Protein AF-A0A3D4R4S9-F1 (afdb_monomer_lite)

Radius of gyration: 10.7 Å; chains: 1; bounding box: 25×13×30 Å

Secondary structure (DSSP, 8-state):
-----EE-----TT---HHHHHHHHHHTT-SEE-

Structure (mmCIF, N/CA/C/O backbone):
data_AF-A0A3D4R4S9-F1
#
_entry.id   AF-A0A3D4R4S9-F1
#
loop_
_atom_site.group_PDB
_atom_site.id
_atom_site.type_symbol
_atom_site.label_atom_id
_atom_site.label_alt_id
_atom_site.label_comp_id
_atom_site.label_asym_id
_atom_site.label_entity_id
_atom_site.label_seq_id
_atom_site.pdbx_PDB_ins_code
_atom_site.Cartn_x
_atom_site.Cartn_y
_atom_site.Cartn_z
_atom_site.occupancy
_atom_site.B_iso_or_equiv
_atom_site.auth_seq_id
_atom_site.auth_comp_id
_atom_site.auth_asym_id
_atom_site.auth_atom_id
_atom_site.pdbx_PDB_model_num
ATOM 1 N N . MET A 1 1 ? -15.667 5.406 19.555 1.00 56.03 1 MET A N 1
ATOM 2 C CA . MET A 1 1 ? -14.823 4.402 18.870 1.00 56.03 1 MET A CA 1
ATOM 3 C C . MET A 1 1 ? -14.277 5.058 17.615 1.00 56.03 1 MET A C 1
ATOM 5 O O . MET A 1 1 ? -15.091 5.559 16.849 1.00 56.03 1 MET A O 1
ATOM 9 N N . ALA A 1 2 ? -12.959 5.109 17.414 1.00 74.19 2 ALA A N 1
ATOM 10 C CA . ALA A 1 2 ? -12.422 5.477 16.103 1.00 74.19 2 ALA A CA 1
ATOM 11 C C . ALA A 1 2 ? -12.869 4.423 15.073 1.00 74.19 2 ALA A C 1
ATOM 13 O O . ALA A 1 2 ? -12.960 3.237 15.403 1.00 74.19 2 ALA A O 1
ATOM 14 N N . THR A 1 3 ? -13.230 4.852 13.865 1.00 85.44 3 THR A N 1
ATOM 15 C CA . THR A 1 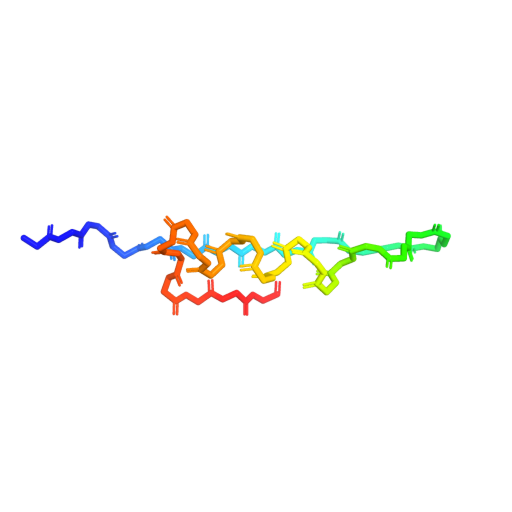3 ? -13.599 3.946 12.769 1.00 85.44 3 THR A CA 1
ATOM 16 C C . THR A 1 3 ? -12.416 3.057 12.422 1.00 85.44 3 THR A C 1
ATOM 18 O O . THR A 1 3 ? -11.317 3.579 12.265 1.00 85.44 3 THR A O 1
ATOM 21 N 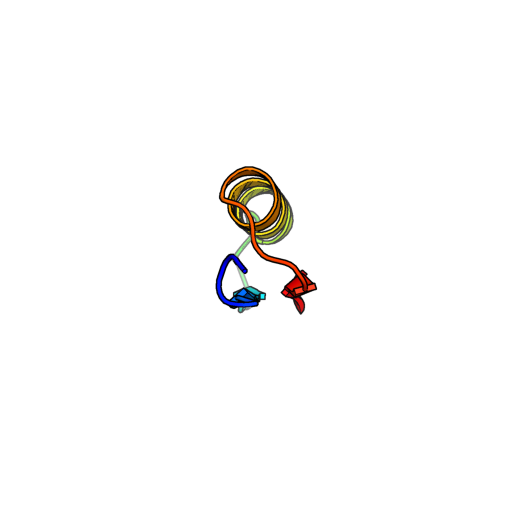N . ARG A 1 4 ? -12.636 1.744 12.271 1.00 89.56 4 ARG A N 1
ATOM 22 C CA . ARG A 1 4 ? -11.552 0.847 11.861 1.00 89.56 4 ARG A CA 1
ATOM 23 C C . ARG A 1 4 ? -11.245 1.026 10.378 1.00 89.56 4 ARG A C 1
ATOM 25 O O . ARG A 1 4 ? -12.096 0.704 9.547 1.00 89.56 4 ARG A O 1
ATOM 32 N N . VAL A 1 5 ? -10.056 1.518 10.052 1.00 93.25 5 VAL A N 1
ATOM 33 C CA . VAL A 1 5 ? -9.626 1.806 8.678 1.00 93.25 5 VAL A CA 1
ATOM 34 C C . VAL A 1 5 ? -8.683 0.706 8.207 1.00 93.25 5 VAL A C 1
ATOM 36 O O . VAL A 1 5 ? -7.722 0.358 8.887 1.00 93.25 5 VAL A O 1
ATOM 39 N N . LYS A 1 6 ? -8.956 0.151 7.025 1.00 96.00 6 LYS A N 1
ATOM 40 C CA . LYS A 1 6 ? -8.075 -0.810 6.352 1.00 96.00 6 LYS A CA 1
ATOM 41 C C . LYS A 1 6 ? -7.443 -0.142 5.138 1.00 96.00 6 LYS A C 1
ATOM 43 O O . LYS A 1 6 ? -8.138 0.578 4.423 1.00 96.00 6 LYS A O 1
ATOM 48 N N . ALA A 1 7 ? -6.163 -0.400 4.908 1.00 96.62 7 ALA A N 1
ATOM 49 C CA . ALA A 1 7 ? -5.416 0.082 3.754 1.00 96.62 7 ALA A CA 1
ATOM 50 C C . ALA A 1 7 ? -4.908 -1.106 2.928 1.00 96.62 7 ALA A C 1
ATOM 52 O O . ALA A 1 7 ? -4.580 -2.146 3.490 1.00 96.62 7 ALA A O 1
ATOM 53 N N . ILE A 1 8 ? -4.847 -0.943 1.608 1.00 97.56 8 ILE A N 1
ATOM 54 C CA . ILE A 1 8 ? -4.183 -1.889 0.706 1.00 97.56 8 ILE A CA 1
ATOM 55 C C . ILE A 1 8 ? -3.086 -1.115 -0.008 1.00 97.56 8 ILE A C 1
ATOM 57 O O . ILE A 1 8 ? -3.376 -0.082 -0.620 1.00 97.56 8 ILE A O 1
ATOM 61 N N . VAL A 1 9 ? -1.848 -1.592 0.064 1.00 97.50 9 VAL A N 1
ATOM 62 C CA . VAL A 1 9 ? -0.737 -1.006 -0.685 1.00 97.50 9 VAL A CA 1
ATOM 63 C C . VAL A 1 9 ? -0.519 -1.815 -1.950 1.00 97.50 9 VAL A C 1
ATOM 65 O O . VAL A 1 9 ? 0.015 -2.918 -1.941 1.00 97.50 9 VAL A O 1
ATOM 68 N N . LEU A 1 10 ? -0.944 -1.240 -3.070 1.00 97.62 10 LEU A N 1
ATOM 69 C CA . LEU A 1 10 ? -0.728 -1.840 -4.376 1.00 97.62 10 LEU A CA 1
ATOM 70 C C . LEU A 1 10 ? 0.722 -1.616 -4.813 1.00 97.62 10 LEU A C 1
ATOM 72 O O . LEU A 1 10 ? 1.216 -0.490 -4.800 1.00 97.62 10 LEU A O 1
ATOM 76 N N . THR A 1 11 ? 1.372 -2.695 -5.234 1.00 96.31 11 THR A N 1
ATOM 77 C CA . THR A 1 11 ? 2.716 -2.695 -5.821 1.00 96.31 11 THR A CA 1
ATOM 78 C C . THR A 1 11 ? 2.659 -3.247 -7.249 1.00 96.31 11 THR A C 1
ATOM 80 O O . THR A 1 11 ? 1.681 -3.885 -7.650 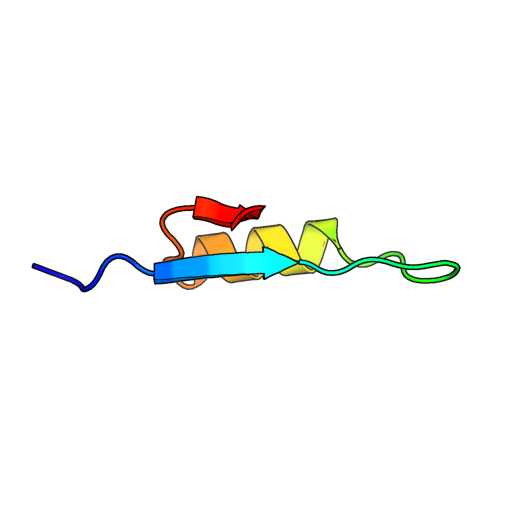1.00 96.31 11 THR A O 1
ATOM 83 N N . GLY A 1 12 ? 3.688 -2.975 -8.043 1.00 96.56 12 GLY A N 1
ATOM 84 C CA . GLY A 1 12 ? 3.811 -3.400 -9.430 1.00 96.56 12 GLY A CA 1
ATOM 85 C C . GLY A 1 12 ? 5.265 -3.401 -9.896 1.00 96.56 12 GLY A C 1
ATOM 86 O O . GLY A 1 12 ? 6.188 -3.092 -9.149 1.00 96.56 12 GLY A O 1
ATOM 87 N N . ASN A 1 13 ? 5.500 -3.763 -11.157 1.00 96.94 13 ASN A N 1
ATOM 88 C CA . ASN A 1 13 ? 6.865 -3.798 -11.677 1.00 96.94 13 ASN A CA 1
ATOM 89 C C . ASN A 1 13 ? 7.478 -2.387 -11.700 1.00 96.94 13 ASN A C 1
ATOM 91 O O . ASN A 1 13 ? 6.926 -1.478 -12.319 1.00 96.94 13 ASN A O 1
ATOM 95 N N . GLY A 1 14 ? 8.623 -2.226 -11.037 1.00 96.75 14 GLY A N 1
ATOM 96 C CA . GLY A 1 14 ? 9.339 -0.958 -10.933 1.00 96.75 14 GLY A CA 1
ATOM 97 C C . GLY A 1 14 ? 8.882 -0.044 -9.793 1.00 96.75 14 GLY A C 1
ATOM 98 O O . GLY A 1 14 ? 9.486 1.012 -9.622 1.00 96.75 14 GLY A O 1
ATOM 99 N N . THR A 1 15 ? 7.873 -0.422 -8.996 1.00 96.88 15 THR A N 1
ATOM 100 C CA . THR A 1 15 ? 7.610 0.249 -7.712 1.00 96.88 15 THR A CA 1
ATOM 101 C C . THR A 1 15 ? 8.520 -0.331 -6.638 1.00 96.88 15 THR A C 1
ATOM 103 O O . THR A 1 15 ? 8.816 -1.522 -6.653 1.00 96.88 15 THR A O 1
ATOM 106 N N . ASN A 1 16 ? 8.996 0.523 -5.741 1.00 96.69 16 ASN A N 1
ATOM 107 C CA . ASN A 1 16 ? 9.971 0.156 -4.716 1.00 96.69 16 ASN A CA 1
ATOM 108 C C . ASN A 1 16 ? 9.646 0.729 -3.332 1.00 96.69 16 ASN A C 1
ATOM 110 O O . ASN A 1 16 ? 10.460 0.608 -2.424 1.00 96.69 16 ASN A O 1
ATOM 114 N N . CYS A 1 17 ? 8.511 1.415 -3.199 1.00 97.00 17 CYS A N 1
ATOM 115 C CA . CYS A 1 17 ? 8.141 2.189 -2.018 1.00 97.00 17 CYS A CA 1
ATOM 116 C C . CYS A 1 17 ? 6.928 1.609 -1.273 1.00 97.00 17 CYS A C 1
ATOM 118 O O . CYS A 1 17 ? 6.347 2.263 -0.404 1.00 97.00 17 CYS A O 1
ATOM 120 N N . GLU A 1 18 ? 6.502 0.391 -1.622 1.00 98.06 18 GLU A N 1
ATOM 121 C CA . GLU A 1 18 ? 5.361 -0.283 -0.999 1.00 98.06 18 GLU A CA 1
ATOM 122 C C . GLU A 1 18 ? 5.538 -0.481 0.514 1.00 98.06 18 GLU A C 1
ATOM 124 O O . GLU A 1 18 ? 4.575 -0.350 1.273 1.00 98.06 18 GLU A O 1
ATOM 129 N N . MET A 1 19 ? 6.766 -0.714 0.985 1.00 97.06 19 MET A N 1
ATOM 130 C CA . MET A 1 19 ? 7.034 -0.865 2.416 1.00 97.06 19 MET A CA 1
ATOM 131 C C . MET A 1 19 ? 6.913 0.463 3.172 1.00 97.06 19 MET A C 1
ATOM 133 O O . MET A 1 19 ? 6.296 0.516 4.238 1.00 97.06 19 MET A O 1
ATOM 137 N N . GLU A 1 20 ? 7.455 1.550 2.625 1.00 98.00 20 GLU A N 1
ATOM 138 C CA . GLU A 1 20 ? 7.364 2.896 3.191 1.00 98.00 20 GLU A CA 1
ATOM 139 C C . GLU A 1 20 ? 5.918 3.384 3.214 1.00 98.00 20 GLU A C 1
ATOM 141 O O . GLU A 1 20 ? 5.476 3.9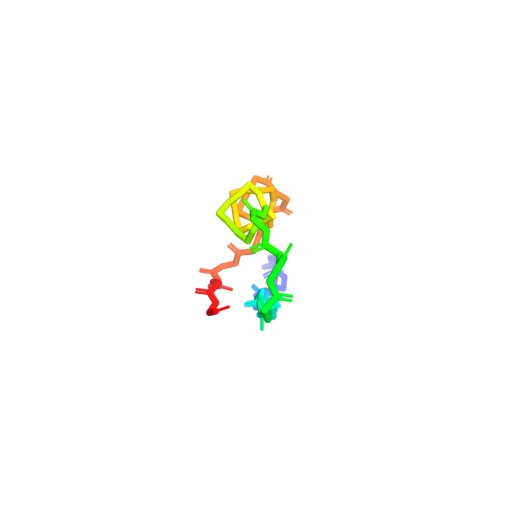60 4.211 1.00 98.00 20 GLU A O 1
ATOM 146 N N . MET A 1 21 ? 5.161 3.107 2.150 1.00 97.81 21 MET A N 1
ATOM 147 C CA . MET A 1 21 ? 3.739 3.425 2.085 1.00 97.81 21 MET A CA 1
ATOM 148 C C . MET A 1 21 ? 2.949 2.642 3.142 1.00 97.81 21 MET A C 1
ATOM 150 O O . MET A 1 21 ? 2.167 3.237 3.884 1.00 97.81 21 MET A O 1
ATOM 154 N N . ALA A 1 22 ? 3.197 1.335 3.294 1.00 97.75 22 ALA A N 1
ATOM 155 C CA . ALA A 1 22 ? 2.555 0.524 4.330 1.00 97.75 22 ALA A CA 1
ATOM 156 C C . ALA A 1 22 ? 2.872 1.045 5.743 1.00 97.75 22 ALA A C 1
ATOM 158 O O . ALA A 1 22 ? 1.988 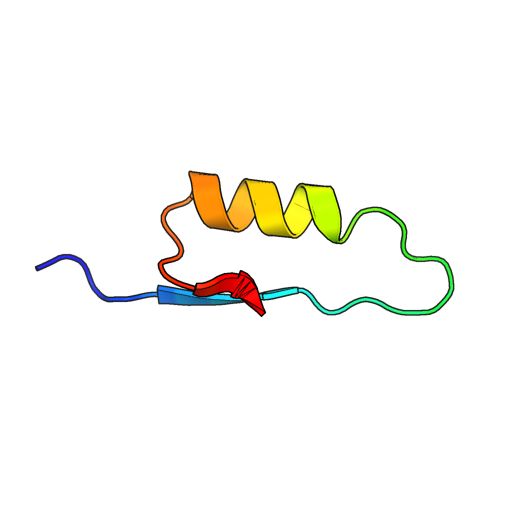1.127 6.604 1.00 97.75 22 ALA A O 1
ATOM 159 N N . HIS A 1 23 ? 4.118 1.463 5.975 1.00 97.19 23 HIS A N 1
ATOM 160 C CA . HIS A 1 23 ? 4.535 2.078 7.230 1.00 97.19 23 HIS A CA 1
ATOM 161 C C . HIS A 1 23 ? 3.835 3.423 7.477 1.00 97.19 23 HIS A C 1
ATOM 163 O O . HIS A 1 23 ? 3.343 3.666 8.580 1.00 97.19 23 HIS A O 1
ATOM 169 N N . ALA A 1 24 ? 3.718 4.272 6.454 1.00 97.88 24 ALA A N 1
ATOM 170 C CA . ALA A 1 24 ? 2.988 5.533 6.544 1.00 97.88 24 ALA A CA 1
ATOM 171 C C . ALA A 1 24 ? 1.499 5.310 6.866 1.00 97.88 24 ALA A C 1
ATOM 173 O O . ALA A 1 24 ? 0.965 5.972 7.755 1.00 97.88 24 ALA A O 1
ATOM 174 N N . CYS A 1 25 ? 0.845 4.330 6.230 1.00 96.75 25 CYS A N 1
ATOM 175 C CA . CYS A 1 25 ? -0.539 3.955 6.536 1.00 96.75 25 CYS A CA 1
ATOM 176 C C . CYS A 1 25 ? -0.707 3.515 7.996 1.00 96.75 25 CYS A C 1
ATOM 178 O O . CYS A 1 25 ? -1.673 3.906 8.653 1.00 96.75 25 CYS A O 1
ATOM 180 N N . LYS A 1 26 ? 0.251 2.752 8.534 1.00 95.38 26 LYS A N 1
ATOM 181 C CA . LYS A 1 26 ? 0.254 2.361 9.949 1.00 95.38 26 LYS A CA 1
ATOM 182 C C . LYS A 1 26 ? 0.368 3.571 10.877 1.00 95.38 26 LYS A C 1
ATOM 184 O O . LYS A 1 26 ? -0.401 3.679 11.828 1.00 95.38 26 LYS A O 1
ATOM 189 N N . LEU A 1 27 ? 1.298 4.488 10.598 1.00 96.88 27 LEU A N 1
ATOM 190 C CA . LEU A 1 27 ? 1.481 5.714 11.386 1.00 96.88 27 LEU A CA 1
ATOM 191 C C . LEU A 1 27 ? 0.254 6.634 11.333 1.00 96.88 27 LEU A C 1
ATOM 193 O O . LEU A 1 27 ? -0.068 7.282 12.324 1.00 96.88 27 LEU A O 1
ATOM 197 N N . ALA A 1 28 ? -0.453 6.651 10.203 1.00 95.19 28 ALA A N 1
ATOM 198 C CA . ALA A 1 28 ? -1.699 7.391 10.022 1.00 95.19 28 ALA A CA 1
ATOM 199 C C . ALA A 1 28 ? -2.912 6.750 10.729 1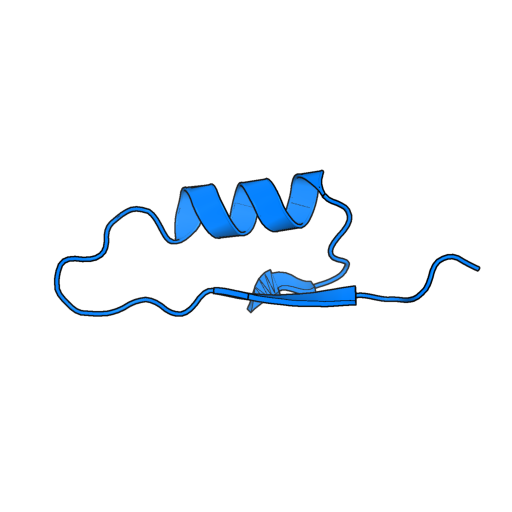.00 95.19 28 ALA A C 1
ATOM 201 O O . ALA A 1 28 ? -3.991 7.340 10.734 1.00 95.19 28 ALA A O 1
ATOM 202 N N . GLY A 1 29 ? -2.750 5.567 11.336 1.00 94.44 29 GLY A N 1
ATOM 203 C CA . GLY A 1 29 ? -3.784 4.908 12.135 1.00 94.44 29 GLY A CA 1
ATOM 204 C C . GLY A 1 29 ? -4.581 3.822 11.410 1.00 94.44 29 GLY A C 1
ATOM 205 O O . GLY A 1 29 ? -5.680 3.500 11.852 1.00 94.44 29 GLY A O 1
ATOM 206 N N . ALA A 1 30 ? -4.066 3.247 10.317 1.00 95.94 30 ALA A N 1
ATOM 207 C CA . ALA A 1 30 ? -4.689 2.072 9.708 1.00 95.94 30 ALA A CA 1
ATOM 208 C C . ALA A 1 30 ? -4.588 0.846 10.636 1.00 95.94 30 ALA A C 1
ATOM 210 O O . ALA A 1 30 ? -3.501 0.473 11.080 1.00 95.94 30 ALA A O 1
ATOM 211 N N . ASP A 1 31 ? -5.718 0.182 10.887 1.00 94.25 31 ASP A N 1
ATOM 212 C CA . ASP A 1 31 ? -5.802 -1.019 11.727 1.00 94.25 31 ASP A CA 1
ATOM 213 C C . ASP A 1 31 ? -5.220 -2.259 11.042 1.00 94.25 31 ASP A C 1
ATOM 215 O O . ASP A 1 31 ? -4.693 -3.157 11.699 1.00 94.25 31 ASP A O 1
ATOM 219 N N . LYS A 1 32 ? -5.362 -2.338 9.716 1.00 95.06 32 LYS A N 1
ATOM 220 C CA . LYS A 1 32 ? -4.849 -3.436 8.895 1.00 95.06 32 LYS A CA 1
ATOM 221 C C . LYS A 1 32 ? -4.313 -2.879 7.585 1.00 95.06 32 LYS A C 1
ATOM 223 O O . LYS A 1 32 ? -4.993 -2.071 6.952 1.00 95.06 32 LYS A O 1
ATOM 228 N N . ILE A 1 33 ? -3.127 -3.336 7.198 1.00 96.62 33 ILE A N 1
ATOM 229 C CA . ILE A 1 33 ? -2.524 -3.067 5.895 1.00 96.62 33 ILE A CA 1
ATOM 230 C C . ILE A 1 33 ? -2.337 -4.411 5.192 1.00 96.62 33 ILE A C 1
ATOM 232 O O . ILE A 1 33 ? -1.820 -5.340 5.816 1.00 96.62 33 ILE A O 1
ATOM 236 N N . ASP A 1 34 ? -2.805 -4.506 3.951 1.00 92.44 34 ASP A N 1
ATOM 237 C CA . ASP A 1 34 ? -2.624 -5.650 3.049 1.00 92.44 34 ASP A CA 1
ATOM 238 C C . ASP A 1 34 ? -1.823 -5.252 1.799 1.00 92.44 34 ASP A C 1
ATOM 240 O O . ASP A 1 34 ? -1.894 -4.062 1.402 1.00 92.44 34 ASP A O 1
#

Foldseek 3Di:
DPDAAEEEQDDDPPDDCSVVVQVVCVVVPHPYYD

pLDDT: mean 94.05, std 7.97, range [56.03, 98.06]

Sequence (34 aa):
MATRVKAIVLTGNGTNCEMEMAHACKLAGADKID